Protein AF-A0A3N0I290-F1 (afdb_monomer_lite)

Radius of gyration: 15.84 Å; chains: 1; bounding box: 37×32×37 Å

Organism: NCBI:txid2486576

InterPro domains:
  IPR036069 DUF34/NIF3 superfamily [SSF102705] (8-70)

Foldseek 3Di:
DDDDQEDDPVNLVVCVVVLHQEAEGADDPDPDDPNDCVVVVVVVPPRVVVVVCSSVVSNHDYHHDHQVVQWADQDPVGTDRNPVVD

Secondary structure (DSSP, 8-state):
----SS--HHHHHHHHHTT--EEEESS-SSS-SS---HHHHHTT-HHHHHHHHHHHHTT-EEEE--HHHH--EEETTEEE-GGGT-

Structure (mmCIF, N/CA/C/O backbone):
data_AF-A0A3N0I290-F1
#
_entry.id   AF-A0A3N0I290-F1
#
loop_
_atom_site.group_PDB
_atom_site.id
_atom_site.type_symbol
_atom_site.label_atom_id
_atom_site.label_alt_id
_atom_site.label_comp_id
_atom_site.label_asym_id
_atom_site.label_entity_id
_atom_site.label_seq_id
_atom_site.pdbx_PDB_ins_code
_atom_site.Cartn_x
_atom_site.Cartn_y
_atom_site.Cartn_z
_atom_site.occupancy
_atom_site.B_iso_or_equiv
_atom_site.auth_seq_id
_atom_site.auth_comp_id
_atom_site.auth_asym_id
_atom_site.auth_atom_id
_atom_site.pdbx_PDB_model_num
ATOM 1 N N . MET A 1 1 ? -10.845 -8.158 -12.336 1.00 58.56 1 MET A N 1
ATOM 2 C CA . MET A 1 1 ? -9.414 -8.096 -11.967 1.00 58.56 1 MET A CA 1
ATOM 3 C C . MET A 1 1 ? -9.028 -6.633 -11.869 1.00 58.56 1 MET A C 1
ATOM 5 O O . MET A 1 1 ? -8.984 -5.957 -12.890 1.00 58.56 1 MET A O 1
ATOM 9 N N . TYR A 1 2 ? -8.855 -6.126 -10.654 1.00 59.88 2 TYR A N 1
ATOM 10 C CA . TYR A 1 2 ? -8.437 -4.748 -10.421 1.00 59.88 2 TYR A CA 1
ATOM 11 C C . TYR A 1 2 ? -6.966 -4.599 -10.843 1.00 59.88 2 TYR A C 1
ATOM 13 O O . TYR A 1 2 ? -6.118 -5.333 -10.344 1.00 59.88 2 TYR A O 1
ATOM 21 N N . ARG A 1 3 ? -6.665 -3.721 -11.810 1.00 80.00 3 ARG A N 1
ATOM 22 C CA . ARG A 1 3 ? -5.300 -3.474 -12.311 1.00 80.00 3 ARG A CA 1
ATOM 23 C C . ARG A 1 3 ? -4.800 -2.132 -11.784 1.00 80.00 3 ARG A C 1
ATOM 25 O O . ARG A 1 3 ? -4.752 -1.157 -12.525 1.00 80.00 3 ARG A O 1
ATOM 32 N N . TYR A 1 4 ? -4.492 -2.077 -10.493 1.00 90.62 4 TYR A N 1
ATOM 33 C CA . TYR A 1 4 ? -3.917 -0.889 -9.863 1.00 90.62 4 TYR A CA 1
ATOM 34 C C . TYR A 1 4 ? -2.480 -1.177 -9.437 1.00 90.62 4 TYR A C 1
ATOM 36 O O . TYR A 1 4 ? -2.188 -2.258 -8.935 1.00 90.62 4 TYR A O 1
ATOM 44 N N . CYS A 1 5 ? -1.593 -0.204 -9.630 1.00 91.75 5 CYS A N 1
ATOM 45 C CA . CYS A 1 5 ? -0.197 -0.257 -9.198 1.00 91.75 5 CYS A CA 1
ATOM 46 C C . CYS A 1 5 ? 0.011 0.236 -7.748 1.00 91.75 5 CYS A C 1
ATOM 48 O O . CYS A 1 5 ? 1.131 0.198 -7.254 1.00 91.75 5 CYS A O 1
ATOM 50 N N . TRP A 1 6 ? -1.056 0.638 -7.045 1.00 92.44 6 TRP A N 1
ATOM 51 C CA . TRP A 1 6 ? -1.079 1.028 -5.626 1.00 92.44 6 TRP A CA 1
ATOM 52 C C . TRP A 1 6 ? -2.174 0.267 -4.864 1.00 92.44 6 TRP A C 1
ATOM 54 O O . TRP A 1 6 ? -3.157 -0.189 -5.458 1.00 92.44 6 TRP A O 1
ATOM 64 N N . ALA A 1 7 ? -2.051 0.174 -3.537 1.00 94.06 7 ALA A N 1
ATOM 65 C CA . ALA A 1 7 ? -3.059 -0.470 -2.693 1.00 94.06 7 ALA A CA 1
ATOM 66 C C . ALA A 1 7 ? -4.248 0.465 -2.410 1.00 94.06 7 ALA A C 1
ATOM 68 O O . ALA A 1 7 ? -4.290 1.168 -1.396 1.00 94.06 7 ALA A O 1
ATOM 69 N N . ASN A 1 8 ? -5.224 0.498 -3.316 1.00 93.56 8 ASN A N 1
ATOM 70 C CA . ASN A 1 8 ? -6.516 1.136 -3.053 1.00 93.56 8 ASN A CA 1
ATOM 71 C C . ASN A 1 8 ? -7.449 0.225 -2.237 1.00 93.56 8 ASN A C 1
ATOM 73 O O . ASN A 1 8 ? -7.132 -0.935 -1.980 1.00 93.56 8 ASN A O 1
ATOM 77 N N . VAL A 1 9 ? -8.620 0.738 -1.847 1.00 94.88 9 VAL A N 1
ATOM 78 C CA . VAL A 1 9 ? -9.578 0.004 -0.998 1.00 94.88 9 VAL A CA 1
ATOM 79 C C . VAL A 1 9 ? -10.011 -1.330 -1.620 1.00 94.88 9 VAL A C 1
ATOM 81 O O . VAL A 1 9 ? -10.136 -2.314 -0.900 1.00 94.88 9 VAL A O 1
ATOM 84 N N . HIS A 1 10 ? -10.168 -1.415 -2.945 1.00 95.06 10 HIS A N 1
ATOM 85 C CA . HIS A 1 10 ? -10.527 -2.674 -3.608 1.00 95.06 10 HIS A CA 1
ATOM 86 C C . HIS A 1 10 ? -9.402 -3.714 -3.549 1.00 95.06 10 HIS A C 1
ATOM 88 O O . HIS A 1 10 ? -9.680 -4.897 -3.374 1.00 95.06 10 HIS A O 1
ATOM 94 N N . VAL A 1 11 ? -8.140 -3.287 -3.675 1.00 95.69 11 VAL A N 1
ATOM 95 C CA . VAL A 1 11 ? -6.972 -4.171 -3.520 1.00 95.69 11 VAL A CA 1
ATOM 96 C C . VAL A 1 11 ? -6.851 -4.653 -2.074 1.00 95.69 11 VAL A C 1
ATOM 98 O O . VAL A 1 11 ? -6.634 -5.840 -1.850 1.00 95.69 11 VAL A O 1
ATOM 101 N N . ILE A 1 12 ? -7.045 -3.753 -1.105 1.00 96.25 12 ILE A N 1
ATOM 102 C CA . ILE A 1 12 ? -7.019 -4.085 0.325 1.00 96.25 12 ILE A CA 1
ATOM 103 C C . ILE A 1 12 ? -8.115 -5.102 0.654 1.00 96.25 12 ILE A C 1
ATOM 105 O O . ILE A 1 12 ? -7.824 -6.143 1.235 1.00 96.25 12 ILE A O 1
ATOM 109 N N . GLN A 1 13 ? -9.349 -4.861 0.204 1.00 96.69 13 GLN A N 1
ATOM 110 C CA . GLN A 1 13 ? -10.458 -5.787 0.427 1.00 96.69 13 GLN A CA 1
ATOM 111 C C . GLN A 1 13 ? -10.196 -7.155 -0.210 1.00 96.69 13 GLN A C 1
ATOM 113 O O . GLN A 1 13 ? -10.377 -8.179 0.436 1.00 96.69 13 GLN A O 1
ATOM 118 N N . ALA A 1 14 ? -9.689 -7.185 -1.445 1.00 96.00 14 ALA A N 1
ATOM 119 C CA . ALA A 1 14 ? -9.364 -8.440 -2.115 1.00 96.00 14 ALA A CA 1
ATOM 120 C C . ALA A 1 14 ? -8.258 -9.237 -1.401 1.00 96.00 14 ALA A C 1
ATOM 122 O O . ALA A 1 14 ? -8.24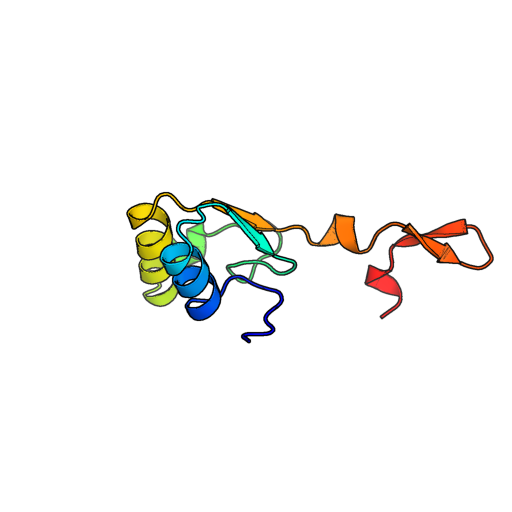6 -10.464 -1.488 1.00 96.00 14 ALA A O 1
ATOM 123 N N . ALA A 1 15 ? -7.317 -8.573 -0.725 1.00 96.69 15 ALA A N 1
ATOM 124 C CA . ALA A 1 15 ? -6.299 -9.236 0.087 1.00 96.69 15 ALA A CA 1
ATOM 125 C C . ALA A 1 15 ? -6.888 -9.788 1.398 1.00 96.69 15 ALA A C 1
ATOM 127 O O . ALA A 1 15 ? -6.607 -10.936 1.738 1.00 96.69 15 ALA A O 1
ATOM 128 N N . ILE A 1 16 ? -7.769 -9.030 2.065 1.00 97.69 16 ILE A N 1
ATOM 129 C CA . ILE A 1 16 ? -8.526 -9.490 3.244 1.00 97.69 16 ILE A CA 1
ATOM 130 C C . ILE A 1 16 ? -9.339 -10.745 2.906 1.00 97.69 16 ILE A C 1
ATOM 132 O O . ILE A 1 16 ? -9.258 -11.742 3.623 1.00 97.69 16 ILE A O 1
ATOM 136 N N . ASP A 1 17 ? -10.069 -10.726 1.787 1.00 97.69 17 ASP A N 1
ATOM 137 C CA . ASP A 1 17 ? -10.898 -11.848 1.327 1.00 97.69 17 ASP A CA 1
ATOM 138 C C . ASP A 1 17 ? -10.058 -13.104 1.027 1.00 97.69 17 ASP A C 1
ATOM 140 O O . ASP A 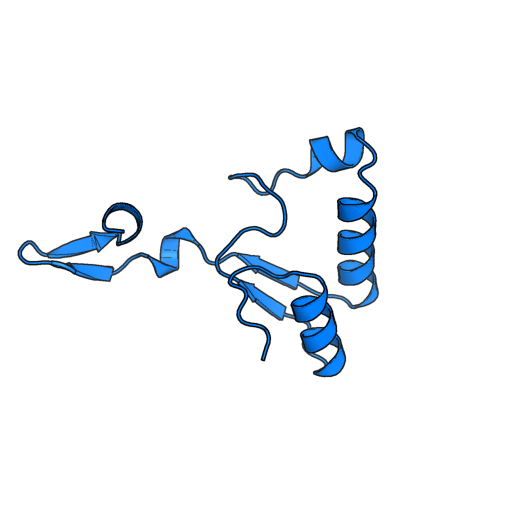1 17 ? -10.539 -14.230 1.144 1.00 97.69 17 ASP A O 1
ATOM 144 N N . GLN A 1 18 ? -8.787 -12.915 0.663 1.00 97.56 18 GLN A N 1
ATOM 145 C CA . GLN A 1 18 ? -7.812 -13.982 0.424 1.00 97.56 18 GLN A CA 1
ATOM 146 C C . GLN A 1 18 ? -7.009 -14.370 1.672 1.00 97.56 18 GLN A C 1
ATOM 148 O O . GLN A 1 18 ? -6.111 -15.204 1.575 1.00 97.56 18 GLN A O 1
ATOM 153 N N . GLN A 1 19 ? -7.309 -13.781 2.833 1.00 97.50 19 GLN A N 1
ATOM 154 C CA . GLN A 1 19 ? -6.574 -13.989 4.085 1.00 97.50 19 GLN A CA 1
ATOM 155 C C . GLN A 1 19 ? -5.074 -13.653 3.969 1.00 97.50 19 GLN A C 1
ATOM 157 O O . GLN A 1 19 ? -4.238 -14.223 4.670 1.00 97.50 19 GLN A O 1
ATOM 162 N N . ALA A 1 20 ? -4.727 -12.721 3.079 1.00 97.50 20 ALA A N 1
ATOM 163 C CA . ALA A 1 20 ? -3.375 -12.214 2.910 1.00 97.50 20 ALA A CA 1
ATOM 164 C C . ALA A 1 20 ? -3.179 -10.949 3.754 1.00 97.50 20 ALA A C 1
ATOM 166 O O . ALA A 1 20 ? -4.004 -10.038 3.723 1.00 97.50 20 ALA A O 1
ATOM 167 N N . ASN A 1 21 ? -2.053 -10.865 4.459 1.00 97.75 21 ASN A N 1
ATOM 168 C CA . ASN A 1 21 ? -1.706 -9.719 5.301 1.00 97.75 21 ASN A CA 1
ATOM 169 C C . ASN A 1 21 ? -0.548 -8.873 4.745 1.00 97.75 21 ASN A C 1
ATOM 171 O O . ASN A 1 21 ? -0.141 -7.911 5.386 1.00 97.75 21 ASN A O 1
ATOM 175 N N . LEU A 1 22 ? -0.019 -9.202 3.563 1.00 97.75 22 LEU A N 1
ATOM 176 C CA . LEU A 1 22 ? 1.032 -8.437 2.892 1.00 97.75 22 LEU A CA 1
ATOM 177 C C . LEU A 1 22 ? 0.588 -8.049 1.482 1.00 97.75 22 LEU A C 1
ATOM 179 O O . LEU A 1 22 ? 0.298 -8.911 0.653 1.00 97.75 22 LEU A O 1
ATOM 183 N N . ILE A 1 23 ? 0.601 -6.748 1.198 1.00 96.25 23 ILE A N 1
ATOM 184 C CA . ILE A 1 23 ? 0.454 -6.199 -0.152 1.00 96.25 23 ILE A CA 1
ATOM 185 C C . ILE A 1 23 ? 1.794 -5.609 -0.581 1.00 96.25 23 ILE A C 1
ATOM 187 O O . ILE A 1 23 ? 2.372 -4.792 0.130 1.00 96.25 23 ILE A O 1
ATOM 191 N N . ILE A 1 24 ? 2.260 -5.987 -1.769 1.00 94.75 24 ILE A N 1
ATOM 192 C CA . ILE A 1 24 ? 3.404 -5.352 -2.428 1.00 94.75 24 ILE A CA 1
ATOM 193 C C . ILE A 1 24 ? 2.859 -4.513 -3.579 1.00 94.75 24 ILE A C 1
ATOM 195 O O . ILE A 1 24 ? 2.210 -5.050 -4.477 1.00 94.75 24 ILE A O 1
ATOM 199 N N . CYS A 1 25 ? 3.094 -3.203 -3.552 1.00 93.19 25 CYS A N 1
ATOM 200 C CA . CYS A 1 25 ? 2.634 -2.289 -4.594 1.00 93.19 25 CYS A CA 1
ATOM 201 C C . CYS A 1 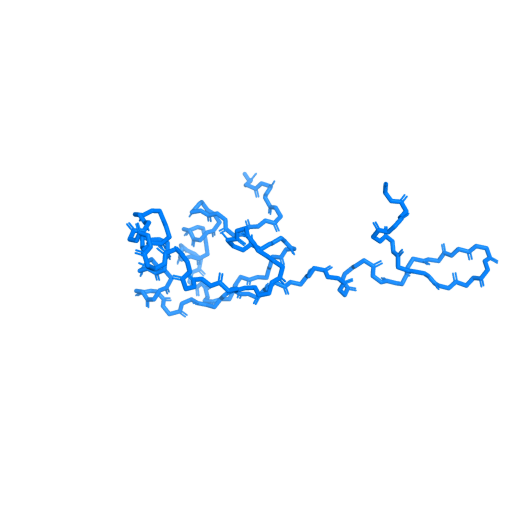25 ? 3.770 -1.423 -5.133 1.00 93.19 25 CYS A C 1
ATOM 203 O O . CYS A 1 25 ? 4.795 -1.245 -4.483 1.00 93.19 25 CYS A O 1
ATOM 205 N N . HIS A 1 26 ? 3.592 -0.905 -6.343 1.00 92.19 26 HIS A N 1
ATOM 206 C CA . HIS A 1 26 ? 4.572 -0.034 -6.977 1.00 92.19 26 HIS A CA 1
ATOM 207 C C . HIS A 1 26 ? 4.496 1.383 -6.405 1.00 92.19 26 HIS A C 1
ATOM 209 O O . HIS A 1 26 ? 5.479 1.934 -5.924 1.00 92.19 26 HIS A O 1
ATOM 215 N N . GLU A 1 27 ? 3.293 1.940 -6.402 1.00 91.12 27 GLU A N 1
ATOM 216 C CA . GLU A 1 27 ? 3.014 3.323 -6.039 1.00 91.12 27 GLU A CA 1
ATOM 217 C C . GLU A 1 27 ? 2.682 3.476 -4.551 1.00 91.12 27 GLU A C 1
ATOM 219 O O . GLU A 1 27 ? 2.277 2.517 -3.883 1.00 91.12 27 GLU A O 1
ATOM 224 N N . SER A 1 28 ? 2.856 4.690 -4.023 1.00 88.94 28 SER A N 1
ATOM 225 C CA . SER A 1 28 ? 2.613 4.987 -2.608 1.00 88.94 28 SER A CA 1
ATOM 226 C C . SER A 1 28 ? 1.127 4.909 -2.231 1.00 88.94 28 SER A C 1
ATOM 228 O O . SER A 1 28 ? 0.225 5.091 -3.052 1.00 88.94 28 SER A O 1
ATOM 230 N N . LEU A 1 29 ? 0.848 4.630 -0.951 1.00 87.69 29 LEU A N 1
ATOM 231 C CA . LEU A 1 29 ? -0.530 4.588 -0.440 1.00 87.69 29 LEU A CA 1
ATOM 232 C C . LEU A 1 29 ? -1.147 5.967 -0.283 1.00 87.69 29 LEU A C 1
ATOM 234 O O . LEU A 1 29 ? -2.371 6.097 -0.398 1.00 87.69 29 LEU A O 1
ATOM 238 N N . PHE A 1 30 ? -0.291 6.929 0.039 1.00 88.06 30 PHE A N 1
ATOM 239 C CA . PHE A 1 30 ? -0.587 8.329 0.260 1.00 88.06 30 PHE A CA 1
ATOM 240 C C . PHE A 1 30 ? 0.408 9.147 -0.560 1.00 88.06 30 PHE A C 1
ATOM 242 O O . PHE A 1 30 ? 1.554 8.739 -0.755 1.00 88.06 30 PHE A O 1
ATOM 249 N N . TRP A 1 31 ? -0.039 10.278 -1.095 1.00 76.38 31 TRP A N 1
ATOM 250 C CA . TRP A 1 31 ? 0.784 11.087 -1.986 1.00 76.38 31 TRP A CA 1
ATOM 251 C C . TRP A 1 31 ? 1.875 11.826 -1.206 1.00 76.38 31 TRP A C 1
ATOM 253 O O . TRP A 1 31 ? 1.639 12.896 -0.649 1.00 76.38 31 TRP A O 1
ATOM 263 N N . ASN A 1 32 ? 3.066 11.239 -1.154 1.00 74.50 32 ASN A N 1
ATOM 264 C CA . ASN A 1 32 ? 4.305 11.862 -0.705 1.00 74.50 32 ASN A CA 1
ATOM 265 C C . ASN A 1 32 ? 5.493 10.978 -1.157 1.00 74.50 32 ASN A C 1
ATOM 267 O O . ASN A 1 32 ? 5.325 9.813 -1.514 1.00 74.50 32 ASN A O 1
ATOM 271 N N . HIS A 1 33 ? 6.706 11.531 -1.151 1.00 68.69 33 HIS A N 1
ATOM 272 C CA . HIS A 1 33 ? 7.914 10.783 -1.523 1.00 68.69 33 HIS A CA 1
ATOM 273 C C . HIS A 1 33 ? 8.501 9.978 -0.344 1.00 68.69 33 HIS A C 1
ATOM 275 O O . HIS A 1 33 ? 9.119 8.938 -0.550 1.00 68.69 33 HIS A O 1
ATOM 281 N N . GLY A 1 34 ? 8.302 10.458 0.891 1.00 73.00 34 GLY A N 1
ATOM 282 C CA . GLY A 1 34 ? 8.917 9.916 2.114 1.00 73.00 34 GLY A CA 1
ATOM 283 C C . GLY A 1 34 ? 7.983 9.126 3.036 1.00 73.00 34 GLY A C 1
ATOM 284 O O . GLY A 1 34 ? 8.330 8.904 4.189 1.00 73.00 34 GLY A O 1
ATOM 285 N N . ASP A 1 35 ? 6.784 8.770 2.576 1.00 74.19 35 ASP A N 1
ATOM 286 C CA . ASP A 1 35 ? 5.718 8.129 3.368 1.00 74.19 35 ASP A CA 1
ATOM 287 C C . ASP A 1 35 ? 5.287 8.920 4.624 1.00 74.19 35 ASP A C 1
ATOM 289 O O . ASP A 1 35 ? 4.715 8.388 5.569 1.00 74.19 35 ASP A O 1
ATOM 293 N N . HIS A 1 36 ? 5.538 10.234 4.644 1.00 84.69 36 HIS A N 1
ATOM 294 C CA . HIS A 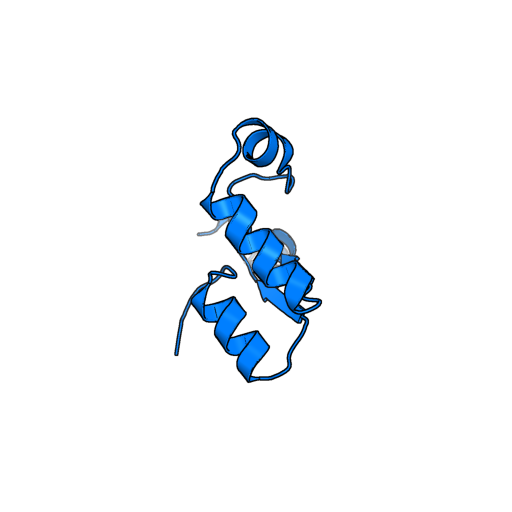1 36 ? 5.163 11.118 5.749 1.00 84.69 36 HIS A CA 1
ATOM 295 C C . HIS A 1 36 ? 3.657 11.401 5.781 1.00 84.69 36 HIS A C 1
ATOM 297 O O . HIS A 1 36 ? 3.125 12.121 4.929 1.00 84.69 36 HIS A O 1
ATOM 303 N N . THR A 1 37 ? 2.977 10.889 6.802 1.00 90.00 37 THR A N 1
ATOM 304 C CA . THR A 1 37 ? 1.522 11.011 6.966 1.00 90.00 37 THR A CA 1
ATOM 305 C C . THR A 1 37 ? 1.092 12.055 7.994 1.00 90.00 37 THR A C 1
ATOM 307 O O . THR A 1 37 ? -0.097 12.339 8.090 1.00 90.00 37 THR A O 1
ATOM 310 N N . THR A 1 38 ? 2.025 12.692 8.711 1.00 90.88 38 THR A N 1
ATOM 311 C CA . THR A 1 38 ? 1.718 13.658 9.785 1.00 90.88 38 THR A CA 1
ATOM 312 C C . THR A 1 38 ? 0.779 14.776 9.329 1.00 90.88 38 THR A C 1
ATOM 314 O O . THR A 1 38 ? -0.168 15.105 10.022 1.00 90.88 38 THR A O 1
ATOM 317 N N . TRP A 1 39 ? 0.948 15.298 8.111 1.00 90.88 39 TRP A N 1
ATOM 318 C CA . TRP A 1 39 ? 0.069 16.347 7.580 1.00 90.88 39 TRP A CA 1
ATOM 319 C C . TRP A 1 39 ? -1.367 15.868 7.293 1.00 90.88 39 TRP A C 1
ATOM 321 O O . TRP A 1 39 ? -2.291 16.677 7.307 1.00 90.88 39 TRP A O 1
ATOM 331 N N . L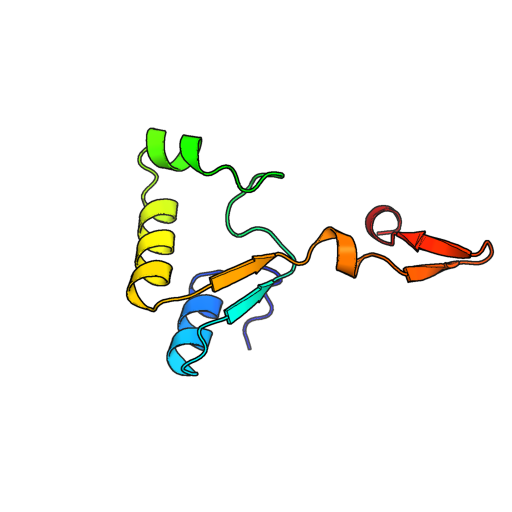EU A 1 40 ? -1.571 14.571 7.026 1.00 92.94 40 LEU A N 1
ATOM 332 C CA . LEU A 1 40 ? -2.903 13.970 6.881 1.00 92.94 40 LEU A CA 1
ATOM 333 C C . LEU A 1 40 ? -3.562 13.758 8.246 1.00 92.94 40 LEU A C 1
ATOM 335 O O . LEU A 1 40 ? -4.776 13.917 8.363 1.00 92.94 40 LEU A O 1
ATOM 339 N N . GLU A 1 41 ? -2.760 13.420 9.258 1.00 92.50 41 GLU A N 1
ATOM 340 C CA . GLU A 1 41 ? -3.190 13.311 10.655 1.00 92.50 41 GLU A CA 1
ATOM 341 C C . GLU A 1 41 ? -3.591 14.677 11.213 1.00 92.50 41 GLU A C 1
ATOM 343 O O . GLU A 1 41 ? -4.713 14.830 11.688 1.00 92.50 41 GLU A O 1
ATOM 348 N N . ASP A 1 42 ? -2.728 15.685 11.063 1.00 94.88 42 ASP A N 1
ATOM 349 C CA . ASP A 1 42 ? -2.966 17.058 11.521 1.00 94.88 42 ASP A CA 1
ATOM 350 C C . ASP A 1 42 ? -4.200 17.679 10.852 1.00 94.88 42 ASP A C 1
ATOM 352 O O . ASP A 1 42 ? -4.959 18.420 11.477 1.00 94.88 42 ASP A O 1
ATOM 356 N N . ALA A 1 43 ? -4.429 17.356 9.574 1.00 94.94 43 ALA A N 1
ATOM 357 C CA . ALA A 1 43 ? -5.605 17.791 8.828 1.00 94.94 43 ALA A CA 1
ATOM 358 C C . ALA A 1 43 ? -6.876 16.980 9.145 1.00 94.94 43 ALA A C 1
ATOM 360 O O . ALA A 1 43 ? -7.927 17.275 8.575 1.00 94.94 43 ALA A O 1
ATOM 361 N N . ASN A 1 44 ? -6.788 15.956 10.003 1.00 95.25 44 ASN A N 1
ATOM 362 C CA . ASN A 1 44 ? -7.861 15.011 10.310 1.00 95.25 44 ASN A CA 1
ATOM 363 C C . ASN A 1 44 ? -8.535 14.466 9.036 1.00 95.25 44 ASN A C 1
ATOM 365 O O . ASN A 1 44 ? -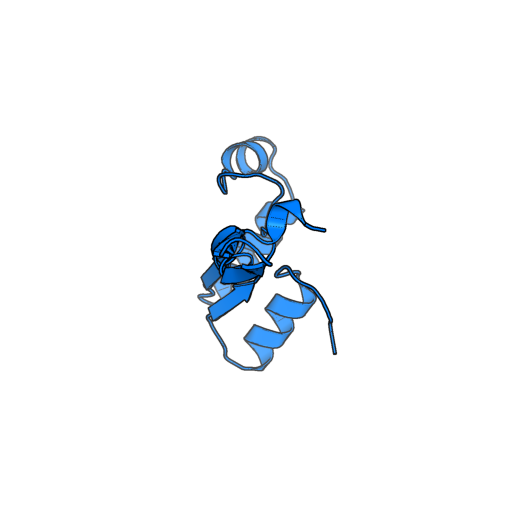9.755 14.498 8.884 1.00 95.25 44 ASN A O 1
ATOM 369 N N . ASN A 1 45 ? -7.721 14.031 8.070 1.00 95.88 45 ASN A N 1
ATOM 370 C CA . ASN A 1 45 ? -8.211 13.607 6.766 1.00 95.88 45 ASN A CA 1
ATOM 371 C C . ASN A 1 45 ? -8.988 12.283 6.865 1.00 95.88 45 ASN A C 1
ATOM 373 O O . ASN A 1 45 ? -8.405 11.223 7.097 1.00 95.88 45 ASN A O 1
ATOM 377 N N . ASP A 1 46 ? -10.297 12.329 6.609 1.00 96.25 46 ASP A N 1
ATOM 378 C CA . ASP A 1 46 ? -11.185 11.169 6.759 1.00 96.25 46 ASP A CA 1
ATOM 379 C C . ASP A 1 46 ? -10.763 9.952 5.920 1.00 96.25 46 ASP A C 1
ATOM 381 O O . ASP A 1 46 ? -10.838 8.815 6.386 1.00 96.25 46 ASP A O 1
ATOM 385 N N . VAL A 1 47 ? -10.295 10.166 4.686 1.00 93.06 47 VAL A N 1
ATOM 386 C CA . VAL A 1 47 ? -9.902 9.073 3.777 1.00 93.06 47 VAL A CA 1
ATOM 387 C C . VAL A 1 47 ? -8.642 8.374 4.282 1.00 93.06 47 VAL A C 1
ATOM 389 O O . VAL A 1 47 ? -8.566 7.144 4.267 1.00 93.06 47 VAL A O 1
ATOM 392 N N . TYR A 1 48 ? -7.662 9.149 4.746 1.00 93.69 48 TYR A N 1
ATOM 393 C CA . TYR A 1 48 ? -6.459 8.626 5.383 1.00 93.69 48 TYR A CA 1
ATOM 394 C C . TYR A 1 48 ? -6.816 7.783 6.610 1.00 93.69 48 TYR A C 1
ATOM 396 O O . TYR A 1 48 ? -6.434 6.613 6.680 1.00 93.69 48 TYR A O 1
ATOM 404 N N . LEU A 1 49 ? -7.610 8.344 7.527 1.00 95.69 49 LEU A N 1
ATOM 405 C CA . LEU A 1 49 ? -7.981 7.689 8.781 1.00 95.69 49 LEU A CA 1
ATOM 406 C C . LEU A 1 49 ? -8.735 6.378 8.540 1.00 95.69 49 LEU A C 1
ATOM 408 O O . LEU A 1 49 ? -8.385 5.354 9.123 1.00 95.69 49 LEU A O 1
ATOM 412 N N . GLN A 1 50 ? -9.710 6.373 7.627 1.00 96.38 50 GLN A N 1
ATOM 413 C CA . GLN A 1 50 ? -10.460 5.161 7.278 1.00 96.38 50 GLN A CA 1
ATOM 414 C C . GLN A 1 50 ? -9.562 4.073 6.683 1.00 96.38 50 GLN A C 1
ATOM 416 O O . GLN A 1 50 ? -9.721 2.893 6.995 1.00 96.38 50 GLN A O 1
ATOM 421 N N . LYS A 1 51 ? -8.602 4.452 5.832 1.00 95.25 51 LYS A N 1
ATOM 422 C CA . LYS A 1 51 ? -7.687 3.494 5.205 1.00 95.25 51 LYS A CA 1
ATOM 423 C C . LYS A 1 51 ? -6.697 2.909 6.212 1.00 95.25 51 LYS A C 1
ATOM 425 O O . LYS A 1 51 ? -6.442 1.708 6.175 1.00 95.25 51 LYS A O 1
ATOM 430 N N . VAL A 1 52 ? -6.165 3.733 7.113 1.00 94.94 52 VAL A N 1
ATOM 431 C CA . VAL A 1 52 ? -5.286 3.277 8.200 1.00 94.94 52 VAL A CA 1
ATOM 432 C C . VAL A 1 52 ? -6.033 2.339 9.144 1.00 94.94 52 VAL A C 1
ATOM 434 O O . VAL A 1 52 ? -5.505 1.282 9.482 1.00 94.94 52 VAL A O 1
ATOM 437 N N . GLU A 1 53 ? -7.264 2.678 9.526 1.00 97.19 53 GLU A N 1
ATOM 438 C CA . GLU A 1 53 ? -8.090 1.826 10.385 1.00 97.19 53 GLU A CA 1
ATOM 439 C C . GLU A 1 53 ? -8.392 0.476 9.726 1.00 97.19 53 GLU A C 1
ATOM 441 O O . GLU A 1 53 ? -8.248 -0.567 10.359 1.00 97.19 53 GLU A O 1
ATOM 446 N N . LEU A 1 54 ? -8.725 0.472 8.431 1.00 97.38 54 LEU A N 1
ATOM 447 C CA . LEU A 1 54 ? -8.935 -0.760 7.671 1.00 97.38 54 LEU A CA 1
ATOM 448 C C . LEU A 1 54 ? -7.694 -1.665 7.691 1.00 97.38 54 LEU A C 1
ATOM 450 O O . LEU A 1 54 ? -7.818 -2.864 7.918 1.00 97.38 54 LEU A O 1
ATOM 454 N N . LEU A 1 55 ? -6.500 -1.105 7.482 1.00 96.94 55 LEU A N 1
ATOM 455 C CA . LEU A 1 55 ? -5.257 -1.880 7.508 1.00 96.94 55 LEU A CA 1
ATOM 456 C C . LEU A 1 55 ? -4.948 -2.415 8.913 1.00 96.94 55 LEU A C 1
ATOM 458 O O . LEU A 1 55 ? -4.606 -3.587 9.054 1.00 96.94 55 LEU A O 1
ATOM 462 N N . ARG A 1 56 ? -5.113 -1.585 9.954 1.00 97.31 56 ARG A N 1
ATOM 463 C CA . ARG A 1 56 ? -4.863 -1.965 11.356 1.00 97.31 56 ARG A CA 1
ATOM 464 C C . ARG A 1 56 ? -5.809 -3.056 11.838 1.00 97.31 56 ARG A C 1
ATOM 466 O O . ARG A 1 56 ? -5.359 -4.024 12.433 1.00 97.31 56 ARG A O 1
ATOM 473 N N . LYS A 1 57 ? -7.104 -2.931 11.543 1.00 98.31 57 LYS A N 1
ATOM 474 C CA . LYS A 1 57 ? -8.135 -3.904 11.930 1.00 98.31 57 LYS A CA 1
ATOM 475 C C . LYS A 1 57 ? -7.855 -5.319 11.411 1.00 98.31 57 LYS A C 1
ATOM 477 O O . LYS A 1 57 ? -8.331 -6.287 11.998 1.00 98.31 57 LYS A O 1
ATOM 482 N N . HIS A 1 58 ? -7.134 -5.429 10.298 1.00 97.94 58 HIS A N 1
ATOM 483 C CA . HIS A 1 58 ? -6.855 -6.687 9.611 1.00 97.94 58 HIS A CA 1
ATOM 484 C C . HIS A 1 58 ? -5.367 -7.079 9.644 1.00 97.94 58 HIS A C 1
ATOM 486 O O . HIS A 1 58 ? -4.960 -7.939 8.866 1.00 97.94 58 HIS A O 1
ATOM 492 N N . ASP A 1 59 ? -4.563 -6.458 10.518 1.00 97.69 59 ASP A N 1
ATOM 493 C CA . ASP A 1 59 ? -3.126 -6.732 10.684 1.00 97.69 59 ASP A CA 1
ATOM 494 C C . ASP A 1 59 ? -2.333 -6.699 9.365 1.00 97.69 59 ASP A C 1
ATOM 496 O O . ASP A 1 59 ? -1.450 -7.521 9.109 1.00 97.69 59 ASP A O 1
ATOM 500 N N . MET A 1 60 ? -2.672 -5.749 8.493 1.00 97.75 60 MET A N 1
ATOM 501 C CA . MET A 1 60 ? -2.114 -5.676 7.150 1.00 97.75 60 MET A CA 1
ATOM 502 C C . MET A 1 60 ? -0.860 -4.813 7.073 1.00 97.75 60 MET A C 1
ATOM 504 O O . MET A 1 60 ? -0.796 -3.701 7.597 1.00 97.75 60 MET A O 1
ATOM 508 N N . VAL A 1 61 ? 0.101 -5.293 6.292 1.00 96.12 61 VAL A N 1
ATOM 509 C CA . VAL A 1 61 ? 1.307 -4.581 5.885 1.00 96.12 61 VAL A CA 1
ATOM 510 C C . VAL A 1 61 ? 1.198 -4.236 4.409 1.00 96.12 61 VAL A C 1
ATOM 512 O O . VAL A 1 61 ? 0.859 -5.083 3.578 1.00 96.12 61 VAL A O 1
ATOM 515 N N . VAL A 1 62 ? 1.542 -2.996 4.067 1.00 94.44 62 VAL A N 1
ATOM 516 C CA . VAL A 1 62 ? 1.753 -2.612 2.674 1.00 94.44 62 VAL A CA 1
ATOM 517 C C . VAL A 1 62 ? 3.192 -2.177 2.474 1.00 94.44 62 VAL A C 1
ATOM 519 O O . VAL A 1 62 ? 3.677 -1.280 3.157 1.00 94.44 62 VAL A O 1
ATOM 522 N N . TRP A 1 63 ? 3.869 -2.825 1.533 1.00 93.19 63 TRP A N 1
ATOM 523 C CA . TRP A 1 63 ? 5.235 -2.511 1.157 1.00 93.19 63 TRP A CA 1
ATOM 524 C C . TRP A 1 63 ? 5.269 -1.908 -0.246 1.00 93.19 63 TRP A C 1
ATOM 526 O O . TRP A 1 63 ? 4.848 -2.529 -1.226 1.00 93.19 63 TRP A O 1
ATOM 536 N N . ARG A 1 64 ? 5.783 -0.680 -0.333 1.00 91.00 64 ARG A N 1
ATOM 537 C CA . ARG A 1 64 ? 6.000 0.024 -1.595 1.00 91.00 64 ARG A CA 1
ATOM 538 C C . ARG A 1 64 ? 7.354 -0.376 -2.176 1.00 91.00 64 ARG A C 1
ATOM 540 O O . ARG A 1 64 ? 8.394 -0.061 -1.603 1.00 91.00 64 ARG A O 1
ATOM 547 N N . ASN A 1 65 ? 7.331 -0.992 -3.350 1.00 91.12 65 ASN A N 1
ATOM 548 C CA . ASN A 1 65 ? 8.501 -1.316 -4.152 1.00 91.12 65 ASN A CA 1
ATOM 549 C C . ASN A 1 65 ? 8.502 -0.476 -5.437 1.00 91.12 65 ASN A C 1
ATOM 551 O O . ASN A 1 65 ? 8.045 -0.919 -6.492 1.00 91.12 65 ASN A O 1
ATOM 555 N N . HIS A 1 66 ? 8.958 0.770 -5.317 1.00 88.88 66 HIS A N 1
ATOM 556 C CA . HIS A 1 66 ? 8.913 1.740 -6.410 1.00 88.88 66 HIS A CA 1
ATOM 557 C C . HIS A 1 66 ? 10.224 1.786 -7.193 1.00 88.88 66 HIS A C 1
ATOM 559 O O . HIS A 1 66 ? 10.313 1.215 -8.272 1.00 88.88 66 HIS A O 1
ATOM 565 N N . ASP A 1 67 ? 11.268 2.394 -6.626 1.00 87.56 67 ASP A N 1
ATOM 566 C CA . ASP A 1 67 ? 12.492 2.698 -7.380 1.00 87.56 67 ASP A CA 1
ATOM 567 C C . ASP A 1 67 ? 13.260 1.434 -7.767 1.00 87.56 67 ASP A C 1
ATOM 569 O O . ASP A 1 67 ? 13.737 1.291 -8.889 1.00 87.56 67 ASP A O 1
ATOM 573 N N . TYR A 1 68 ? 13.315 0.455 -6.863 1.00 88.50 68 TYR A N 1
ATOM 574 C CA . TYR A 1 68 ? 14.065 -0.769 -7.117 1.00 88.50 68 TYR A CA 1
ATOM 575 C C . TYR A 1 68 ? 13.530 -1.550 -8.326 1.00 88.50 68 TYR A C 1
ATOM 577 O O . TYR A 1 68 ? 14.324 -2.131 -9.066 1.00 88.50 68 TYR A O 1
ATOM 585 N N . ILE A 1 69 ? 12.216 -1.534 -8.588 1.00 90.06 69 ILE A N 1
ATOM 586 C CA . ILE A 1 69 ? 11.658 -2.275 -9.731 1.00 90.06 69 ILE A CA 1
ATOM 587 C C . ILE A 1 69 ? 11.968 -1.632 -11.081 1.00 90.06 69 ILE A C 1
ATOM 589 O O . ILE A 1 69 ? 11.850 -2.300 -12.106 1.00 90.06 69 ILE A O 1
ATOM 593 N N . HIS A 1 70 ? 12.350 -0.356 -11.095 1.00 90.12 70 HIS A N 1
ATOM 594 C CA . HIS A 1 70 ? 12.782 0.315 -12.313 1.00 90.12 70 HIS A CA 1
ATOM 595 C C . HIS A 1 70 ? 14.238 -0.014 -12.670 1.00 90.12 70 HIS A C 1
ATOM 597 O O . HIS A 1 70 ? 14.666 0.217 -13.801 1.00 90.12 70 HIS A O 1
ATOM 603 N N . SER A 1 71 ? 15.005 -0.591 -11.742 1.00 90.56 71 SER A N 1
ATOM 604 C CA . SER A 1 71 ? 16.411 -0.915 -11.969 1.00 90.56 71 SER A CA 1
ATOM 605 C C . SER A 1 71 ? 16.615 -2.079 -12.952 1.00 90.56 71 SER A C 1
ATOM 607 O O . SER A 1 71 ? 15.772 -2.961 -13.109 1.00 90.56 71 SER A O 1
ATOM 609 N N . GLY A 1 72 ? 17.782 -2.110 -13.604 1.00 89.44 72 GLY A N 1
ATOM 610 C CA . GLY A 1 72 ? 18.227 -3.272 -14.382 1.00 89.44 72 GLY A CA 1
ATOM 611 C C . GLY A 1 72 ? 17.783 -3.294 -15.847 1.00 89.44 72 GLY A C 1
ATOM 612 O O . GLY A 1 72 ? 17.880 -4.338 -16.492 1.00 89.44 72 GLY A O 1
ATOM 613 N N . ILE A 1 73 ? 17.358 -2.161 -16.412 1.00 91.00 73 ILE A N 1
ATOM 614 C CA . ILE A 1 73 ? 17.062 -2.066 -17.845 1.00 91.00 73 ILE A CA 1
ATOM 615 C C . ILE A 1 73 ? 18.363 -2.120 -18.642 1.00 91.00 73 ILE A C 1
ATOM 617 O O . ILE A 1 73 ? 19.258 -1.293 -18.462 1.00 91.00 73 ILE A O 1
ATOM 621 N N . GLN A 1 74 ? 18.478 -3.102 -19.537 1.00 91.75 74 GLN A N 1
ATOM 622 C CA . GLN A 1 74 ? 19.642 -3.236 -20.403 1.00 91.75 74 GLN A CA 1
ATOM 623 C C . GLN A 1 74 ? 19.598 -2.207 -21.538 1.00 91.75 74 GLN A C 1
ATOM 625 O O . GLN A 1 74 ? 18.629 -2.098 -22.285 1.00 91.75 74 GLN A O 1
ATOM 630 N N . THR A 1 75 ? 20.698 -1.485 -21.700 1.00 88.81 75 THR A N 1
ATOM 631 C CA . THR A 1 75 ? 20.924 -0.492 -22.750 1.00 88.81 75 THR A CA 1
ATOM 632 C C . THR A 1 75 ? 22.174 -0.847 -23.549 1.00 88.81 75 THR A C 1
ATOM 634 O O . THR A 1 75 ? 22.930 -1.753 -23.192 1.00 88.81 75 THR A O 1
ATOM 637 N N . LYS A 1 76 ? 22.450 -0.089 -24.617 1.00 91.00 76 LYS A N 1
ATOM 638 C CA . LYS A 1 76 ? 23.675 -0.258 -25.418 1.00 91.00 76 LYS A CA 1
ATOM 639 C C . LYS A 1 76 ? 24.962 -0.020 -24.618 1.00 91.00 76 LYS A C 1
ATOM 641 O O . LYS A 1 76 ? 26.011 -0.506 -25.024 1.00 91.00 76 LYS A O 1
ATOM 646 N N . THR A 1 77 ? 24.894 0.732 -23.521 1.00 90.50 77 THR A N 1
ATOM 647 C CA . THR A 1 77 ? 26.059 1.153 -22.727 1.00 90.50 77 THR A CA 1
ATOM 648 C C . THR A 1 77 ? 26.137 0.479 -21.355 1.00 90.50 77 THR A C 1
ATOM 650 O O . THR A 1 77 ? 27.046 0.788 -20.592 1.00 90.50 77 THR A O 1
ATOM 653 N N . GLY A 1 78 ? 25.211 -0.428 -21.021 1.00 91.12 78 GLY A N 1
ATOM 654 C CA . GLY A 1 78 ? 25.153 -1.101 -19.717 1.00 91.12 78 GLY A CA 1
ATOM 655 C C . GLY A 1 78 ? 23.733 -1.208 -19.160 1.00 91.12 78 GLY A C 1
ATOM 656 O O . GLY A 1 78 ? 22.765 -1.108 -19.910 1.00 91.12 78 GLY A O 1
ATOM 657 N N . TYR A 1 79 ? 23.604 -1.397 -17.847 1.00 90.88 79 TYR A N 1
ATOM 658 C CA . TYR A 1 79 ? 22.314 -1.373 -17.150 1.00 90.88 79 TYR A CA 1
ATOM 659 C C . TYR A 1 79 ? 21.999 0.030 -16.639 1.00 90.88 79 TYR A C 1
ATOM 661 O O . TYR A 1 79 ? 22.892 0.741 -16.181 1.00 90.88 79 TYR A O 1
ATOM 669 N N . THR A 1 80 ? 20.734 0.422 -16.704 1.00 89.88 80 THR A N 1
ATOM 670 C CA . THR A 1 80 ? 20.263 1.717 -16.217 1.00 89.88 80 THR A CA 1
ATOM 671 C C . THR A 1 80 ? 18.958 1.575 -15.446 1.00 89.88 80 THR A C 1
ATOM 673 O O . THR A 1 80 ? 18.309 0.525 -15.475 1.00 89.88 80 THR A O 1
ATOM 676 N N . ASP A 1 81 ? 18.604 2.641 -14.741 1.00 89.25 81 ASP A N 1
ATOM 677 C CA . ASP A 1 81 ? 17.301 2.790 -14.119 1.00 89.25 81 ASP A CA 1
ATOM 678 C C . ASP A 1 81 ? 16.287 3.243 -15.180 1.00 89.25 81 ASP A C 1
ATOM 680 O O . ASP A 1 81 ? 16.435 4.294 -15.810 1.00 89.25 81 ASP A O 1
ATOM 684 N N . GLY A 1 82 ? 15.268 2.417 -15.401 1.00 85.69 82 GLY A N 1
ATOM 685 C CA . GLY A 1 82 ? 14.193 2.661 -16.351 1.00 85.69 82 GLY A CA 1
ATOM 686 C C . GLY A 1 82 ? 13.252 3.794 -15.955 1.00 85.69 82 GLY A C 1
ATOM 687 O O . GLY A 1 82 ? 12.474 4.227 -16.802 1.00 85.69 82 GLY A O 1
ATOM 688 N N . ILE A 1 83 ? 13.320 4.307 -14.720 1.00 85.81 83 ILE A N 1
ATOM 689 C CA . ILE A 1 83 ? 12.442 5.387 -14.250 1.00 85.81 83 ILE A CA 1
ATOM 690 C C . ILE A 1 83 ? 12.585 6.659 -15.099 1.00 85.81 83 ILE A C 1
ATOM 692 O O . ILE A 1 83 ? 11.629 7.408 -15.266 1.00 85.81 83 ILE A O 1
ATOM 696 N N . PHE A 1 84 ? 13.761 6.874 -15.696 1.00 80.44 84 PHE A N 1
ATOM 697 C CA . PHE A 1 84 ? 14.058 8.025 -16.555 1.00 80.44 84 PHE A CA 1
ATOM 698 C C . PHE A 1 84 ? 13.915 7.728 -18.055 1.00 80.44 84 PHE A C 1
ATOM 700 O O . PHE A 1 84 ? 14.290 8.557 -18.883 1.00 80.44 84 PHE A O 1
ATOM 707 N N . MET A 1 85 ? 13.438 6.533 -18.416 1.00 75.81 85 MET A N 1
ATOM 708 C CA . MET A 1 85 ? 13.316 6.080 -19.807 1.00 75.81 85 MET A CA 1
ATOM 709 C C . MET A 1 85 ? 11.874 6.047 -20.326 1.00 75.81 85 MET A C 1
ATOM 711 O O . MET A 1 85 ? 11.680 5.781 -21.514 1.00 75.81 85 MET A O 1
ATOM 715 N N . ALA A 1 86 ? 10.893 6.267 -19.447 1.00 58.56 86 ALA A N 1
ATOM 716 C CA . ALA A 1 86 ? 9.468 6.318 -19.768 1.00 58.56 86 ALA A CA 1
ATOM 717 C C . ALA A 1 86 ? 9.032 7.699 -20.281 1.00 58.56 86 ALA A C 1
ATOM 719 O O . ALA A 1 86 ? 9.577 8.716 -19.795 1.00 58.56 86 ALA A O 1
#

pLDDT: mean 90.4, std 8.62, range [58.56, 98.31]

Sequence (86 aa):
MYRYCWANVHVIQAAIDQQANLIICHESLFWNHGDHTTWLEDANNDVYLQKVELLRKHDMVVWRNHDYIHSGIQTKTGYTDGIFMA